Protein AF-A0A485KDU3-F1 (afdb_monomer_lite)

InterPro domains:
  IPR021384 Mediator complex, subunit Med21 [PTHR13381] (1-123)
  IPR037212 Mediator complex, subunit Med7/Med21-like [SSF140718] (1-115)

pLDDT: mean 82.97, std 16.92, range [41.75, 98.0]

Structure (mmCIF, N/CA/C/O backbone):
data_AF-A0A485KDU3-F1
#
_entry.id   AF-A0A485KDU3-F1
#
loop_
_atom_site.group_PDB
_atom_site.id
_atom_site.type_symbol
_atom_site.label_atom_id
_atom_site.label_alt_id
_atom_site.label_comp_id
_atom_site.label_asym_id
_atom_site.label_entity_id
_atom_site.label_seq_id
_atom_site.pdbx_PDB_ins_code
_atom_site.Cartn_x
_atom_site.Cartn_y
_atom_site.Cartn_z
_atom_site.occupancy
_atom_site.B_iso_or_equiv
_atom_site.auth_seq_id
_atom_site.auth_comp_id
_atom_site.auth_asym_id
_atom_site.auth_atom_id
_atom_site.pdbx_PDB_model_num
ATOM 1 N N . MET A 1 1 ? -0.996 5.940 -3.800 1.00 61.44 1 MET A N 1
ATOM 2 C CA . MET A 1 1 ? -1.332 5.168 -5.012 1.00 61.44 1 MET A CA 1
ATOM 3 C C . MET A 1 1 ? -0.821 3.760 -4.770 1.00 61.44 1 MET A C 1
ATOM 5 O O . MET A 1 1 ? 0.194 3.633 -4.096 1.00 61.44 1 MET A O 1
ATOM 9 N N . ASP A 1 2 ? -1.556 2.734 -5.184 1.00 90.06 2 ASP A N 1
ATOM 10 C CA . ASP A 1 2 ? -1.095 1.350 -5.050 1.00 90.06 2 ASP A CA 1
ATOM 11 C C . ASP A 1 2 ? 0.206 1.138 -5.853 1.00 90.06 2 ASP A C 1
ATOM 13 O O . ASP A 1 2 ? 0.344 1.680 -6.951 1.00 90.06 2 ASP A O 1
ATOM 17 N N . LYS A 1 3 ? 1.165 0.395 -5.287 1.00 89.19 3 LYS A N 1
ATOM 18 C CA . LYS A 1 3 ? 2.511 0.228 -5.861 1.00 89.19 3 LYS A CA 1
ATOM 19 C C . LYS A 1 3 ? 2.503 -0.580 -7.153 1.00 89.19 3 LYS A C 1
ATOM 21 O O . LYS A 1 3 ? 3.288 -0.292 -8.052 1.00 89.19 3 LYS A O 1
ATOM 26 N N . VAL A 1 4 ? 1.585 -1.535 -7.281 1.00 92.31 4 VAL A N 1
ATOM 27 C CA . VAL A 1 4 ? 1.408 -2.289 -8.529 1.00 92.31 4 VAL A CA 1
ATOM 28 C C . VAL A 1 4 ? 0.833 -1.381 -9.616 1.00 92.31 4 VAL A C 1
ATOM 30 O O . VAL A 1 4 ? 1.294 -1.402 -10.754 1.00 92.31 4 VAL A O 1
ATOM 33 N N . THR A 1 5 ? -0.117 -0.520 -9.257 1.00 93.81 5 THR A N 1
ATOM 34 C CA . THR A 1 5 ? -0.665 0.495 -10.168 1.00 93.81 5 THR A CA 1
ATOM 35 C C . THR A 1 5 ? 0.402 1.503 -10.621 1.00 93.81 5 THR A C 1
ATOM 37 O O . THR A 1 5 ? 0.436 1.873 -11.792 1.00 93.81 5 THR A O 1
ATOM 40 N N . GLU A 1 6 ? 1.288 1.932 -9.719 1.00 93.44 6 GLU A N 1
ATOM 41 C CA . GLU A 1 6 ? 2.436 2.792 -10.042 1.00 93.44 6 GLU A CA 1
ATOM 42 C C . GLU A 1 6 ? 3.397 2.094 -11.018 1.00 93.44 6 GLU A C 1
ATOM 44 O O . GLU A 1 6 ? 3.774 2.677 -12.034 1.00 93.44 6 GLU A O 1
ATOM 49 N N . LEU A 1 7 ? 3.714 0.815 -10.777 1.00 93.69 7 LEU A N 1
ATOM 50 C CA . LEU A 1 7 ? 4.551 0.021 -11.677 1.00 93.69 7 LEU A CA 1
ATOM 51 C C . LEU A 1 7 ? 3.935 -0.105 -13.075 1.00 93.69 7 LEU A C 1
ATOM 53 O O . LEU A 1 7 ? 4.641 0.051 -14.070 1.00 93.69 7 LEU A O 1
ATOM 57 N N . GLN A 1 8 ? 2.624 -0.345 -13.155 1.00 94.06 8 GLN A N 1
ATOM 58 C CA . GLN A 1 8 ? 1.915 -0.423 -14.430 1.00 94.06 8 GLN A CA 1
ATOM 59 C C . GLN A 1 8 ? 2.073 0.875 -15.232 1.00 94.06 8 GLN A C 1
ATOM 61 O O . GLN A 1 8 ? 2.416 0.830 -16.410 1.00 94.06 8 GLN A O 1
ATOM 66 N N . GLN A 1 9 ? 1.907 2.032 -14.585 1.00 93.69 9 GLN A N 1
ATOM 67 C CA . GLN A 1 9 ? 2.082 3.333 -15.236 1.00 93.69 9 GLN A CA 1
ATOM 68 C C . GLN A 1 9 ? 3.521 3.554 -15.716 1.00 93.69 9 GLN A C 1
ATOM 70 O O . GLN A 1 9 ? 3.721 4.070 -16.815 1.00 93.69 9 GLN A O 1
ATOM 75 N N . CYS A 1 10 ? 4.524 3.145 -14.931 1.00 92.31 10 CYS A N 1
ATOM 76 C CA . CYS A 1 10 ? 5.928 3.223 -15.336 1.00 92.31 10 CYS A CA 1
ATOM 77 C C . CYS A 1 10 ? 6.216 2.367 -16.576 1.00 92.31 10 CYS A C 1
ATOM 79 O O . CYS A 1 10 ? 6.856 2.840 -17.516 1.00 92.31 10 CYS A O 1
ATOM 81 N N . VAL A 1 11 ? 5.704 1.135 -16.610 1.00 94.56 11 VAL A N 1
ATOM 82 C CA . VAL A 1 11 ? 5.868 0.231 -17.758 1.00 94.56 11 VAL A CA 1
ATOM 83 C C . VAL A 1 11 ? 5.153 0.774 -18.997 1.00 94.56 11 VAL A C 1
ATOM 85 O O . VAL A 1 11 ? 5.737 0.771 -20.083 1.00 94.56 11 VAL A O 1
ATOM 88 N N . ASP A 1 12 ? 3.932 1.289 -18.846 1.00 95.06 12 ASP A N 1
ATOM 89 C CA . ASP A 1 12 ? 3.168 1.884 -19.948 1.00 95.06 12 ASP A CA 1
ATOM 90 C C . ASP A 1 12 ? 3.888 3.112 -20.527 1.00 95.06 12 ASP A C 1
ATOM 92 O O . ASP A 1 12 ? 4.016 3.249 -21.746 1.00 95.06 12 ASP A O 1
ATOM 96 N N . GLN A 1 13 ? 4.425 3.977 -19.662 1.00 91.69 13 GLN A N 1
ATOM 97 C CA . GLN A 1 13 ? 5.207 5.138 -20.082 1.00 91.69 13 GLN A CA 1
ATOM 98 C C . GLN A 1 13 ? 6.493 4.719 -20.804 1.00 91.69 13 GLN A C 1
ATOM 100 O O . GLN A 1 13 ? 6.785 5.237 -21.880 1.00 91.69 13 GLN A O 1
ATOM 105 N N . MET A 1 14 ? 7.221 3.731 -20.277 1.00 92.56 14 MET A N 1
ATOM 106 C CA . MET A 1 14 ? 8.422 3.201 -20.923 1.00 92.56 14 MET A CA 1
ATOM 107 C C . MET A 1 14 ? 8.110 2.626 -22.313 1.00 92.56 14 MET A C 1
ATOM 109 O O . MET A 1 14 ? 8.862 2.859 -23.259 1.00 92.56 14 MET A O 1
ATOM 113 N N . ALA A 1 15 ? 6.988 1.920 -22.474 1.00 92.50 15 ALA A N 1
ATOM 114 C CA . ALA A 1 15 ? 6.559 1.400 -23.771 1.00 92.50 15 ALA A CA 1
ATOM 115 C C . ALA A 1 15 ? 6.245 2.527 -24.775 1.00 92.50 15 ALA A C 1
ATOM 117 O O . ALA A 1 15 ? 6.632 2.438 -25.946 1.00 92.50 15 ALA A O 1
ATOM 118 N N . LEU A 1 16 ? 5.595 3.606 -24.324 1.00 91.44 16 LEU A N 1
ATOM 119 C CA . LEU A 1 16 ? 5.354 4.797 -25.143 1.00 91.44 16 LEU A CA 1
ATOM 120 C C . LEU A 1 16 ? 6.664 5.478 -25.553 1.00 91.44 16 LEU A C 1
ATOM 122 O O . LEU A 1 16 ? 6.827 5.832 -26.723 1.00 91.44 16 LEU A O 1
ATOM 126 N N . ASP A 1 17 ? 7.610 5.618 -24.626 1.00 88.31 17 ASP A N 1
ATOM 127 C CA . ASP A 1 17 ? 8.920 6.218 -24.884 1.00 88.31 17 ASP A CA 1
ATOM 128 C C . ASP A 1 17 ? 9.713 5.391 -25.910 1.00 88.31 17 ASP A C 1
ATOM 130 O O . ASP A 1 17 ? 10.258 5.949 -26.866 1.00 88.31 17 ASP A O 1
ATOM 134 N N . MET A 1 18 ? 9.699 4.055 -25.793 1.00 89.88 18 MET A N 1
ATOM 135 C CA . MET A 1 18 ? 10.300 3.147 -26.781 1.00 89.88 18 MET A CA 1
ATOM 136 C C . MET A 1 18 ? 9.660 3.299 -28.160 1.00 89.88 18 MET A C 1
ATOM 138 O O . MET A 1 18 ? 10.368 3.403 -29.164 1.00 89.88 18 MET A O 1
ATOM 142 N N . PHE A 1 19 ? 8.328 3.325 -28.231 1.00 89.31 19 PHE A N 1
ATOM 143 C CA . PHE A 1 19 ? 7.620 3.450 -29.503 1.00 89.31 19 PHE A CA 1
ATOM 144 C C . PHE A 1 19 ? 7.911 4.793 -30.183 1.00 89.31 19 PHE A C 1
ATOM 146 O O . PHE A 1 19 ? 8.195 4.850 -31.383 1.00 89.31 19 PHE A O 1
ATOM 153 N N . ASN A 1 20 ? 7.908 5.878 -29.407 1.00 84.75 20 ASN A N 1
ATOM 154 C CA . ASN A 1 20 ? 8.252 7.208 -29.893 1.00 84.75 20 ASN A CA 1
ATOM 155 C C . ASN A 1 20 ? 9.707 7.281 -30.365 1.00 84.75 20 ASN A C 1
ATOM 157 O O . ASN A 1 20 ? 9.968 7.857 -31.423 1.00 84.75 20 ASN A O 1
ATOM 161 N N . ALA A 1 21 ? 10.635 6.656 -29.637 1.00 85.12 21 ALA A N 1
ATOM 162 C CA . ALA A 1 21 ? 12.034 6.583 -30.031 1.00 85.12 21 ALA A CA 1
ATOM 163 C C . ALA A 1 21 ? 12.206 5.839 -31.362 1.00 85.12 21 ALA A C 1
ATOM 165 O O . ALA A 1 21 ? 12.815 6.383 -32.280 1.00 85.12 21 ALA A O 1
ATOM 166 N N . LEU A 1 22 ? 11.600 4.654 -31.513 1.00 84.56 22 LEU A N 1
ATOM 167 C CA . LEU A 1 22 ? 11.653 3.867 -32.751 1.00 84.56 22 LEU A CA 1
ATOM 168 C C . LEU A 1 22 ? 11.074 4.621 -33.956 1.00 84.56 22 LEU A C 1
ATOM 170 O O . LEU A 1 22 ? 11.601 4.501 -35.060 1.00 84.56 22 LEU A O 1
ATOM 174 N N . ARG A 1 23 ? 10.028 5.431 -33.753 1.00 81.50 23 ARG A N 1
ATOM 175 C CA . ARG A 1 23 ? 9.430 6.265 -34.809 1.00 81.50 23 ARG A CA 1
ATOM 176 C C . ARG A 1 23 ? 10.349 7.399 -35.273 1.00 81.50 23 ARG A C 1
ATOM 178 O O . ARG A 1 23 ? 10.246 7.832 -36.417 1.00 81.50 23 ARG A O 1
ATOM 185 N N . LEU A 1 24 ? 11.193 7.913 -34.380 1.00 74.75 24 LEU A N 1
ATOM 186 C CA . LEU A 1 24 ? 12.096 9.040 -34.635 1.00 74.75 24 LEU A CA 1
ATOM 187 C C . LEU A 1 24 ? 13.482 8.597 -35.123 1.00 74.75 24 LEU A C 1
ATOM 189 O O . LEU A 1 24 ? 14.276 9.440 -35.555 1.00 74.75 24 LEU A O 1
ATOM 193 N N . LEU A 1 25 ? 13.772 7.291 -35.085 1.00 73.31 25 LEU A N 1
ATOM 194 C CA . LEU A 1 25 ? 14.983 6.747 -35.683 1.00 73.31 25 LEU A CA 1
ATOM 195 C C . LEU A 1 25 ? 14.975 7.004 -37.200 1.00 73.31 25 LEU A C 1
ATOM 197 O O . LEU A 1 25 ? 13.966 6.756 -37.866 1.00 73.31 25 LEU A O 1
ATOM 201 N N . PRO A 1 26 ? 16.088 7.495 -37.771 1.00 68.06 26 PRO A N 1
ATOM 202 C CA . PRO A 1 26 ? 16.196 7.663 -39.208 1.00 68.06 26 PRO A CA 1
ATOM 203 C C . PRO A 1 26 ? 15.975 6.323 -39.906 1.00 68.06 26 PRO A C 1
ATOM 205 O O . PRO A 1 26 ? 16.455 5.282 -39.452 1.00 68.06 26 PRO A O 1
ATOM 208 N N . SER A 1 27 ? 15.294 6.346 -41.055 1.00 64.06 27 SER A N 1
ATOM 209 C CA . SER A 1 27 ? 15.344 5.191 -41.947 1.00 64.06 27 SER A CA 1
ATOM 210 C C . SER A 1 27 ? 16.815 4.923 -42.282 1.00 64.06 27 SER A C 1
ATOM 212 O O . SER A 1 27 ? 17.558 5.859 -42.589 1.00 64.06 27 SER A O 1
ATOM 214 N N . LEU A 1 28 ? 17.241 3.658 -42.265 1.00 54.12 28 LEU A N 1
ATOM 215 C CA . LEU A 1 28 ? 18.603 3.219 -42.622 1.00 54.12 28 LEU A CA 1
ATOM 216 C C . LEU A 1 28 ? 19.045 3.638 -44.050 1.00 54.12 28 LEU A C 1
ATOM 218 O O . LEU A 1 28 ? 20.146 3.311 -44.482 1.00 54.12 28 LEU A O 1
ATOM 222 N N . SER A 1 29 ? 18.191 4.356 -44.788 1.00 50.78 29 SER A N 1
ATOM 223 C CA . SER A 1 29 ? 18.397 4.878 -46.138 1.00 50.78 29 SER A CA 1
ATOM 224 C C . SER A 1 29 ? 19.082 6.252 -46.204 1.00 50.78 29 SER A C 1
ATOM 226 O O . SER A 1 29 ? 19.366 6.703 -47.312 1.00 50.78 29 SER A O 1
ATOM 228 N N . ALA A 1 30 ? 19.348 6.942 -45.090 1.00 54.94 30 ALA A N 1
ATOM 229 C CA . ALA A 1 30 ? 19.933 8.290 -45.112 1.00 54.94 30 ALA A CA 1
ATOM 230 C C . ALA A 1 30 ? 21.450 8.270 -45.413 1.00 54.94 30 ALA A C 1
ATOM 232 O O . ALA A 1 30 ? 22.282 8.594 -44.572 1.00 54.94 30 ALA A O 1
ATOM 233 N N . LYS A 1 31 ? 21.813 7.881 -46.640 1.00 55.19 31 LYS A N 1
ATOM 234 C CA . LYS A 1 31 ? 23.118 8.146 -47.272 1.00 55.19 31 LYS A CA 1
ATOM 235 C C . LYS A 1 31 ? 23.127 9.525 -47.947 1.00 55.19 31 LYS A C 1
ATOM 237 O O . LYS A 1 31 ? 23.656 9.674 -49.044 1.00 55.19 31 LYS A O 1
ATOM 242 N N . ASP A 1 32 ? 22.536 10.531 -47.314 1.00 58.06 32 ASP A N 1
ATOM 243 C CA . ASP A 1 32 ? 22.629 11.905 -47.797 1.00 58.06 32 ASP A CA 1
ATOM 244 C C . ASP A 1 32 ? 23.731 12.625 -47.018 1.00 58.06 32 ASP A C 1
ATOM 246 O O . ASP A 1 32 ? 23.493 13.337 -46.050 1.00 58.06 32 ASP A O 1
ATOM 250 N N . GLU A 1 33 ? 24.973 12.462 -47.484 1.00 57.75 33 GLU A N 1
ATOM 251 C CA . GLU A 1 33 ? 26.171 13.188 -47.016 1.00 57.75 33 GLU A CA 1
ATOM 252 C C . GLU A 1 33 ? 26.083 14.719 -47.224 1.00 57.75 33 GLU A C 1
ATOM 254 O O . GLU A 1 33 ? 27.051 15.441 -46.997 1.00 57.75 33 GLU A O 1
ATOM 259 N N . LYS A 1 34 ? 24.936 15.242 -47.681 1.00 57.47 34 LYS A N 1
ATOM 260 C CA . LYS A 1 34 ? 24.768 16.641 -48.091 1.00 57.47 34 LYS A CA 1
ATOM 261 C C . LYS A 1 34 ? 24.351 17.597 -46.971 1.00 57.47 34 LYS A C 1
ATOM 263 O O . LYS A 1 34 ? 24.517 18.792 -47.171 1.00 57.47 34 LYS A O 1
ATOM 268 N N . ASN A 1 35 ? 23.896 17.109 -45.812 1.00 64.25 35 ASN A N 1
ATOM 269 C CA . ASN A 1 35 ? 23.531 17.947 -44.660 1.00 64.25 35 ASN A CA 1
ATOM 270 C C . ASN A 1 35 ? 24.085 17.371 -43.345 1.00 64.25 35 ASN A C 1
ATOM 272 O O . ASN A 1 35 ? 23.376 16.744 -42.560 1.00 64.25 35 ASN A O 1
ATOM 276 N N . ALA A 1 36 ? 25.379 17.592 -43.098 1.00 69.06 36 ALA A N 1
ATOM 277 C CA . ALA A 1 36 ? 26.056 17.150 -41.876 1.00 69.06 36 ALA A CA 1
ATOM 278 C C . ALA A 1 36 ? 25.422 17.722 -40.589 1.00 69.06 36 ALA A C 1
ATOM 280 O O . ALA A 1 36 ? 25.358 17.019 -39.579 1.00 69.06 36 ALA A O 1
ATOM 281 N N . ASP A 1 37 ? 24.900 18.952 -40.642 1.00 71.62 37 ASP A N 1
ATOM 282 C CA . ASP A 1 37 ? 24.260 19.616 -39.500 1.00 71.62 37 ASP A CA 1
ATOM 283 C C . ASP A 1 37 ? 22.922 18.955 -39.115 1.00 71.62 37 ASP A C 1
ATOM 285 O O . ASP A 1 37 ? 22.658 18.726 -37.936 1.00 71.62 37 ASP A O 1
ATOM 289 N N . GLU A 1 38 ? 22.106 18.541 -40.092 1.00 72.69 38 GLU A N 1
ATOM 290 C CA . GLU A 1 38 ? 20.829 17.855 -39.830 1.00 72.69 38 GLU A CA 1
ATOM 291 C C . GLU A 1 38 ? 21.043 16.460 -39.224 1.00 72.69 38 GLU A C 1
ATOM 293 O O . GLU A 1 38 ? 20.309 16.044 -38.321 1.00 72.69 38 GLU A O 1
ATOM 298 N N . VAL A 1 39 ? 22.086 15.755 -39.678 1.00 73.56 39 VAL A N 1
ATOM 299 C CA . VAL A 1 39 ? 22.495 14.456 -39.126 1.00 73.56 39 VAL A CA 1
ATOM 300 C C . VAL A 1 39 ? 22.992 14.610 -37.687 1.00 73.56 39 VAL A C 1
ATOM 302 O O . VAL A 1 39 ? 22.637 13.798 -36.831 1.00 73.56 39 VAL A O 1
ATOM 305 N N . ALA A 1 40 ? 23.770 15.656 -37.391 1.00 77.44 40 ALA A N 1
ATOM 306 C CA . ALA A 1 40 ? 24.256 15.937 -36.041 1.00 77.44 40 ALA A CA 1
ATOM 307 C C . ALA A 1 40 ? 23.106 16.255 -35.072 1.00 77.44 40 ALA A C 1
ATOM 309 O O . ALA A 1 40 ? 23.011 15.635 -34.010 1.00 77.44 40 ALA A O 1
ATOM 310 N N . GLU A 1 41 ? 22.175 17.131 -35.463 1.00 79.88 41 GLU A N 1
ATOM 311 C CA . GLU A 1 41 ? 20.984 17.418 -34.658 1.00 79.88 41 GLU A CA 1
ATOM 312 C C . GLU A 1 41 ? 20.118 16.173 -34.434 1.00 79.88 41 GLU A C 1
ATOM 314 O O . GLU A 1 41 ? 19.566 15.968 -33.351 1.00 79.88 41 GLU A O 1
ATOM 319 N N . GLN A 1 42 ? 19.973 15.322 -35.452 1.00 77.31 42 GLN A N 1
ATOM 320 C CA . GLN A 1 42 ? 19.206 14.088 -35.328 1.00 77.31 42 GLN A CA 1
ATOM 321 C C . GLN A 1 42 ? 19.886 13.090 -34.386 1.00 77.31 42 GLN A C 1
ATOM 323 O O . GLN A 1 42 ? 19.204 12.462 -33.579 1.00 77.31 42 GLN A O 1
ATOM 328 N N . MET A 1 43 ? 21.215 12.989 -34.420 1.00 80.38 43 MET A N 1
ATOM 329 C CA . MET A 1 43 ? 21.977 12.171 -33.474 1.00 80.38 43 MET A CA 1
ATOM 330 C C . MET A 1 43 ? 21.857 12.684 -32.039 1.00 80.38 43 MET A C 1
ATOM 332 O O . MET A 1 43 ? 21.729 11.878 -31.118 1.00 80.38 43 MET A O 1
ATOM 336 N N . ASP A 1 44 ? 21.836 13.998 -31.825 1.00 84.44 44 ASP A N 1
ATOM 337 C CA . ASP A 1 44 ? 21.627 14.566 -30.492 1.00 84.44 44 ASP A CA 1
ATOM 338 C C . ASP A 1 44 ? 20.193 14.352 -29.986 1.00 84.44 44 ASP A C 1
ATOM 340 O O . ASP A 1 44 ? 20.004 14.007 -28.816 1.00 84.44 44 ASP A O 1
ATOM 344 N N . ARG A 1 45 ? 19.188 14.414 -30.871 1.00 83.38 45 ARG A N 1
ATOM 345 C CA . ARG A 1 45 ? 17.808 14.002 -30.551 1.00 83.38 45 ARG A CA 1
ATOM 346 C C . ARG A 1 45 ? 17.733 12.525 -30.146 1.00 83.38 45 ARG A C 1
ATOM 348 O O . ARG A 1 45 ? 17.102 12.204 -29.142 1.00 83.38 45 ARG A O 1
ATOM 355 N N . ILE A 1 46 ? 18.416 11.633 -30.868 1.00 84.38 46 ILE A N 1
ATOM 356 C CA . ILE A 1 46 ? 18.479 10.197 -30.537 1.00 84.38 46 ILE A CA 1
ATOM 357 C C . ILE A 1 46 ? 19.152 9.971 -29.178 1.00 84.38 46 ILE A C 1
ATOM 359 O O . ILE A 1 46 ? 18.658 9.176 -28.381 1.00 84.38 46 ILE A O 1
ATOM 363 N N . LYS A 1 47 ? 20.248 10.680 -28.876 1.00 88.12 47 LYS A N 1
ATOM 364 C CA . LYS A 1 47 ? 20.904 10.602 -27.558 1.00 88.12 47 LYS A CA 1
ATOM 365 C C . LYS A 1 47 ? 19.982 11.064 -26.431 1.00 88.12 47 LYS A C 1
ATOM 367 O O . LYS A 1 47 ? 19.981 10.439 -25.373 1.00 88.12 47 LYS A O 1
ATOM 372 N N . GLY A 1 48 ? 19.209 12.131 -26.651 1.00 88.25 48 GLY A N 1
ATOM 373 C CA . GLY A 1 48 ? 18.191 12.599 -25.707 1.00 88.25 48 GLY A CA 1
ATOM 374 C C . GLY A 1 48 ? 17.156 11.515 -25.414 1.00 88.25 48 GLY A C 1
ATOM 375 O O . GLY A 1 48 ? 17.005 11.111 -24.267 1.00 88.25 48 GLY A O 1
ATOM 376 N N . LEU A 1 49 ? 16.560 10.945 -26.465 1.00 87.56 49 LEU A N 1
ATOM 377 C CA . LEU A 1 49 ? 15.576 9.861 -26.348 1.00 87.56 49 LEU A CA 1
ATOM 378 C C . LEU A 1 49 ? 16.147 8.618 -25.651 1.00 87.56 49 LEU A C 1
ATOM 380 O O . LEU A 1 49 ? 15.485 8.019 -24.810 1.00 87.56 49 LEU A O 1
ATOM 384 N N . ALA A 1 50 ? 17.388 8.236 -25.963 1.00 89.62 50 ALA A N 1
ATOM 385 C CA . ALA A 1 50 ? 18.054 7.111 -25.310 1.00 89.62 50 ALA A CA 1
ATOM 386 C C . ALA A 1 50 ? 18.299 7.370 -23.813 1.00 89.62 50 ALA A C 1
AT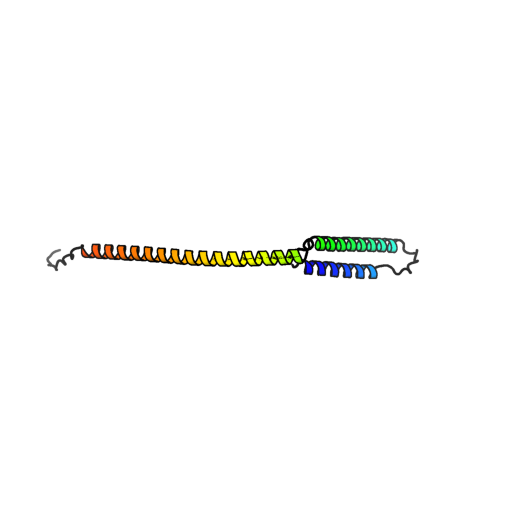OM 388 O O . ALA A 1 50 ? 18.177 6.455 -22.998 1.00 89.62 50 ALA A O 1
ATOM 389 N N . LYS A 1 51 ? 18.628 8.613 -23.439 1.00 92.31 51 LYS A N 1
ATOM 390 C CA . LYS A 1 51 ? 18.782 9.016 -22.038 1.00 92.31 51 LYS A CA 1
ATOM 391 C C . LYS A 1 51 ? 17.446 8.975 -21.301 1.00 92.31 51 LYS A C 1
ATOM 393 O O . LYS A 1 51 ? 17.403 8.454 -20.190 1.00 92.31 51 LYS A O 1
ATOM 398 N N . ASP A 1 52 ? 16.382 9.482 -21.914 1.00 89.81 52 ASP A N 1
ATOM 399 C CA . ASP A 1 52 ? 15.041 9.479 -21.324 1.00 89.81 52 ASP A CA 1
ATOM 400 C C . ASP A 1 52 ? 14.541 8.044 -21.114 1.00 89.81 52 ASP A C 1
ATOM 402 O O . ASP A 1 52 ? 14.070 7.705 -20.028 1.00 89.81 52 ASP A O 1
ATOM 406 N N . LEU A 1 53 ? 14.776 7.158 -22.089 1.00 91.31 53 LEU A N 1
ATOM 407 C CA . LEU A 1 53 ? 14.487 5.730 -21.962 1.00 91.31 53 LEU A CA 1
ATOM 408 C C . LEU A 1 53 ? 15.236 5.087 -20.787 1.00 91.31 53 LEU A C 1
ATOM 410 O O . LEU A 1 53 ? 14.666 4.307 -20.028 1.00 91.31 53 LEU A O 1
ATOM 414 N N . LEU A 1 54 ? 16.520 5.415 -20.627 1.00 92.88 54 LEU A N 1
ATOM 415 C CA . LEU A 1 54 ? 17.346 4.882 -19.546 1.00 92.88 54 LEU A CA 1
ATOM 416 C C . LEU A 1 54 ? 16.852 5.359 -18.175 1.00 92.88 54 LEU A C 1
ATOM 418 O O . LEU A 1 54 ? 16.834 4.581 -17.222 1.00 92.88 54 LEU A O 1
ATOM 422 N N . LEU A 1 55 ? 16.420 6.618 -18.075 1.00 93.06 55 LEU A N 1
ATOM 423 C CA . LEU A 1 55 ? 15.807 7.153 -16.859 1.00 93.06 55 LEU A CA 1
ATOM 424 C C . LEU A 1 55 ? 14.466 6.472 -16.556 1.00 93.06 55 LEU A C 1
ATOM 426 O O . LEU A 1 55 ? 14.229 6.112 -15.406 1.00 93.06 55 LEU A O 1
ATOM 430 N N . SER A 1 56 ? 13.635 6.242 -17.574 1.00 91.38 56 SER A N 1
ATOM 431 C CA . SER A 1 56 ? 12.349 5.539 -17.460 1.00 91.38 56 SER A CA 1
ATOM 432 C C . SER A 1 56 ? 12.527 4.083 -16.998 1.00 91.38 56 SER A C 1
ATOM 434 O O . SER A 1 56 ? 11.865 3.621 -16.065 1.00 91.38 56 SER A O 1
ATOM 436 N N . ALA A 1 57 ? 13.517 3.380 -17.557 1.00 93.56 57 ALA A N 1
ATOM 437 C CA . ALA A 1 57 ? 13.884 2.030 -17.132 1.00 93.56 57 ALA A CA 1
ATOM 438 C C . ALA A 1 57 ? 14.379 1.996 -15.679 1.00 93.56 57 ALA A C 1
ATOM 440 O O . ALA A 1 57 ? 13.985 1.120 -14.910 1.00 93.56 57 ALA A O 1
ATOM 441 N N . LYS A 1 58 ? 15.203 2.973 -15.277 1.00 94.69 58 LYS A N 1
ATOM 442 C CA . LYS A 1 58 ? 15.671 3.081 -13.892 1.00 94.69 58 LYS A CA 1
ATOM 443 C C . LYS A 1 58 ? 14.523 3.365 -12.923 1.00 94.69 58 LYS A C 1
ATOM 445 O O . LYS A 1 58 ? 14.433 2.705 -11.899 1.00 94.69 58 LYS A O 1
ATOM 450 N N . ALA A 1 59 ? 13.626 4.286 -13.264 1.00 91.19 59 ALA A N 1
ATOM 451 C CA . ALA A 1 59 ? 12.455 4.575 -12.443 1.00 91.19 59 ALA A CA 1
ATOM 452 C C . ALA A 1 59 ? 11.574 3.328 -12.258 1.00 91.19 59 ALA A C 1
ATOM 454 O O . ALA A 1 59 ? 11.129 3.044 -11.151 1.00 91.19 59 ALA A O 1
ATOM 455 N N . THR A 1 60 ? 11.383 2.541 -13.320 1.00 93.56 60 THR A N 1
ATOM 456 C CA . THR A 1 60 ? 10.655 1.264 -13.249 1.00 93.56 60 THR A CA 1
ATOM 457 C C . THR A 1 60 ? 11.351 0.274 -12.308 1.00 93.56 60 THR A C 1
ATOM 459 O O . THR A 1 60 ? 10.691 -0.358 -11.487 1.00 93.56 60 THR A O 1
ATOM 462 N N . GLN A 1 61 ? 12.681 0.168 -12.382 1.00 93.88 61 GLN A N 1
ATOM 463 C CA . GLN A 1 61 ? 13.478 -0.683 -11.495 1.00 93.88 61 GLN A CA 1
ATOM 464 C C . GLN A 1 61 ? 13.368 -0.254 -10.023 1.00 93.88 61 GLN A C 1
ATOM 466 O O . GLN A 1 61 ? 13.132 -1.099 -9.163 1.00 93.88 61 GLN A O 1
ATOM 471 N N . ASP A 1 62 ? 13.457 1.047 -9.738 1.00 93.69 62 ASP A N 1
ATOM 472 C CA . ASP A 1 62 ? 13.310 1.587 -8.380 1.00 93.69 62 ASP A CA 1
ATOM 473 C C . ASP A 1 62 ? 11.905 1.270 -7.805 1.00 93.69 62 ASP A C 1
ATOM 475 O O . ASP A 1 62 ? 11.743 0.986 -6.615 1.00 93.69 62 ASP A O 1
ATOM 479 N N . VAL A 1 63 ? 10.863 1.264 -8.649 1.00 93.06 63 VAL A N 1
ATOM 480 C CA . VAL A 1 63 ? 9.510 0.851 -8.238 1.00 93.06 63 VAL A CA 1
ATOM 481 C C . VAL A 1 63 ? 9.444 -0.652 -7.952 1.00 93.06 63 VAL A C 1
ATOM 483 O O . VAL A 1 63 ? 8.846 -1.039 -6.950 1.00 93.06 63 VAL A O 1
ATOM 486 N N . ILE A 1 64 ? 10.082 -1.495 -8.771 1.00 93.50 64 ILE A N 1
ATOM 487 C CA . ILE A 1 64 ? 10.160 -2.948 -8.537 1.00 93.50 64 ILE A CA 1
ATOM 488 C C . ILE A 1 64 ? 10.832 -3.245 -7.192 1.00 93.50 64 ILE A C 1
ATOM 490 O O . ILE A 1 64 ? 10.309 -4.036 -6.410 1.00 93.50 64 ILE A O 1
ATOM 494 N N . GLU A 1 65 ? 11.951 -2.585 -6.893 1.00 92.81 65 GLU A N 1
ATOM 495 C CA . GLU A 1 65 ? 12.703 -2.780 -5.644 1.00 92.81 65 GLU A CA 1
ATOM 496 C C . GLU A 1 65 ? 11.917 -2.361 -4.396 1.00 92.81 65 GLU A C 1
ATOM 498 O O . GLU A 1 65 ? 12.180 -2.849 -3.299 1.00 92.81 65 GLU A O 1
ATOM 503 N N . THR A 1 66 ? 10.921 -1.487 -4.552 1.00 92.12 66 THR A N 1
ATOM 504 C CA . THR A 1 66 ? 10.068 -1.021 -3.451 1.00 92.12 66 THR A CA 1
ATOM 505 C C . THR A 1 66 ? 8.720 -1.743 -3.373 1.00 92.12 66 THR A C 1
ATOM 507 O O . THR A 1 66 ? 7.848 -1.325 -2.603 1.00 92.12 66 THR A O 1
ATOM 510 N N . LEU A 1 67 ? 8.529 -2.833 -4.131 1.00 90.69 67 LEU A N 1
ATOM 511 C CA . LEU A 1 67 ? 7.309 -3.636 -4.059 1.00 90.69 67 LEU A CA 1
ATOM 512 C C . LEU A 1 67 ? 7.188 -4.338 -2.694 1.00 90.69 67 LEU A C 1
ATOM 514 O O . LEU A 1 67 ? 8.084 -5.084 -2.287 1.00 90.69 67 LEU A O 1
ATOM 518 N N . PRO A 1 68 ? 6.065 -4.151 -1.977 1.00 88.44 68 PRO A N 1
ATOM 519 C CA . PRO A 1 68 ? 5.865 -4.793 -0.689 1.00 88.44 68 PRO A CA 1
ATOM 520 C C . PRO A 1 68 ? 5.753 -6.309 -0.860 1.00 88.44 68 PRO A C 1
ATOM 522 O O . PRO A 1 68 ? 5.078 -6.803 -1.759 1.00 88.44 68 PRO A O 1
ATOM 525 N N . GLY A 1 69 ? 6.400 -7.054 0.035 1.00 86.19 69 GLY A N 1
ATOM 526 C CA . GLY A 1 69 ? 6.313 -8.514 0.054 1.00 86.19 69 GLY A CA 1
ATOM 527 C C . GLY A 1 69 ? 7.164 -9.230 -0.997 1.00 86.19 69 GLY A C 1
ATOM 528 O O . GLY A 1 69 ? 7.113 -10.454 -1.025 1.00 86.19 69 GLY A O 1
ATOM 529 N N . LEU A 1 70 ? 7.977 -8.517 -1.790 1.00 84.69 70 LEU A N 1
ATOM 530 C CA . LEU A 1 70 ? 8.873 -9.117 -2.792 1.00 84.69 70 LEU A CA 1
ATOM 531 C C . LEU A 1 70 ? 9.892 -10.095 -2.174 1.00 84.69 70 LEU A C 1
ATOM 533 O O . LEU A 1 70 ? 10.284 -11.072 -2.804 1.00 84.69 70 LEU A O 1
ATOM 537 N N . GLU A 1 71 ? 10.298 -9.845 -0.928 1.00 89.44 71 GLU A N 1
ATOM 538 C CA . GLU A 1 71 ? 11.257 -10.672 -0.181 1.00 89.44 71 GLU A CA 1
ATOM 539 C C . GLU A 1 71 ? 10.608 -11.854 0.559 1.00 89.44 71 GLU A C 1
ATOM 541 O O . GLU A 1 71 ? 11.314 -12.740 1.041 1.00 89.44 71 GLU A O 1
ATOM 546 N N . LYS A 1 72 ? 9.275 -11.869 0.690 1.00 91.25 72 LYS A N 1
ATOM 547 C CA . LYS A 1 72 ? 8.542 -12.875 1.471 1.00 91.25 72 LYS A CA 1
ATOM 548 C C . LYS A 1 72 ? 8.013 -13.971 0.553 1.00 91.25 72 LYS A C 1
ATOM 550 O O . LYS A 1 72 ? 7.506 -13.682 -0.529 1.00 91.25 72 LYS A O 1
ATOM 555 N N . SER A 1 73 ? 8.061 -15.223 1.002 1.00 93.44 73 SER A N 1
ATOM 556 C CA . SER A 1 73 ? 7.349 -16.294 0.303 1.00 93.44 73 SER A CA 1
ATOM 557 C C . SER A 1 73 ? 5.841 -16.207 0.567 1.00 93.44 73 SER A C 1
ATOM 559 O O . SER A 1 73 ? 5.407 -15.652 1.577 1.00 93.44 73 SER A O 1
ATOM 561 N N . GLU A 1 74 ? 5.026 -16.792 -0.313 1.00 93.75 74 GLU A N 1
ATOM 562 C CA . GLU A 1 74 ? 3.571 -16.891 -0.111 1.00 93.75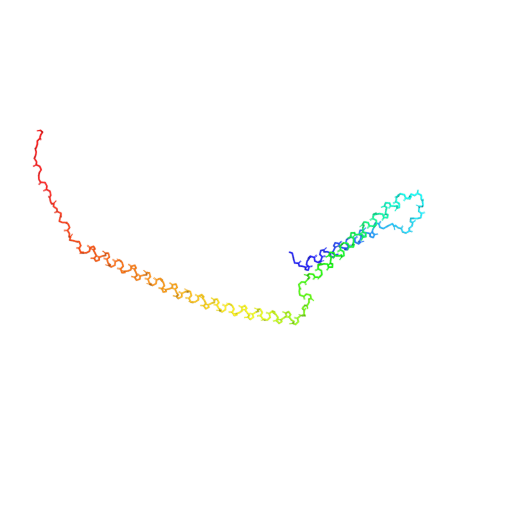 74 GLU A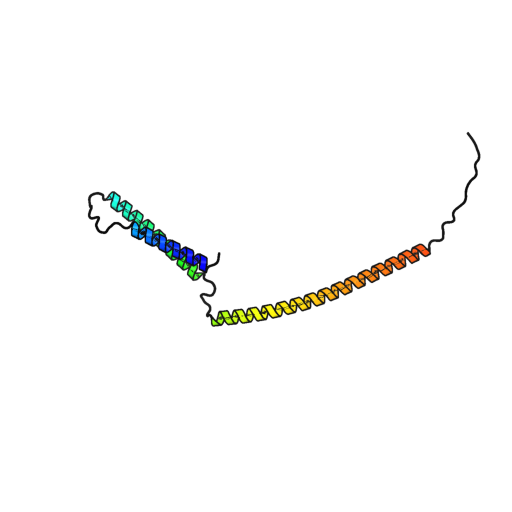 CA 1
ATOM 563 C C . GLU A 1 74 ? 3.230 -17.578 1.222 1.00 93.75 74 GLU A C 1
ATOM 565 O O . GLU A 1 74 ? 2.333 -17.142 1.940 1.00 93.75 74 GLU A O 1
ATOM 570 N N . ALA A 1 75 ? 3.983 -18.619 1.593 1.00 94.19 75 ALA A N 1
ATOM 571 C CA . ALA A 1 75 ? 3.786 -19.329 2.853 1.00 94.19 75 ALA A CA 1
ATOM 572 C C . ALA A 1 75 ? 4.021 -18.418 4.070 1.00 94.19 75 ALA A C 1
ATOM 574 O O . ALA A 1 75 ? 3.223 -18.440 5.008 1.00 94.19 75 ALA A O 1
ATOM 575 N N . ASP A 1 76 ? 5.064 -17.583 4.031 1.00 94.44 76 ASP A N 1
ATOM 576 C CA . ASP A 1 76 ? 5.351 -16.621 5.102 1.00 94.44 76 ASP A CA 1
ATOM 577 C C . ASP A 1 76 ? 4.251 -15.559 5.200 1.00 94.44 76 ASP A C 1
ATOM 579 O O . ASP A 1 76 ? 3.822 -15.207 6.296 1.00 94.44 76 ASP A O 1
ATOM 583 N N . GLN A 1 77 ? 3.750 -15.081 4.056 1.00 94.00 77 GLN A N 1
ATOM 584 C CA . GLN A 1 77 ? 2.658 -14.106 4.006 1.00 94.00 77 GLN A CA 1
ATOM 585 C C . GLN A 1 77 ? 1.350 -14.682 4.568 1.00 94.00 77 GLN A C 1
ATOM 587 O O . GLN A 1 77 ? 0.636 -14.001 5.303 1.00 94.00 77 GLN A O 1
ATOM 592 N N . LEU A 1 78 ? 1.033 -15.943 4.260 1.00 95.38 78 LEU A N 1
ATOM 593 C CA . LEU A 1 78 ? -0.152 -16.619 4.792 1.00 95.38 78 LEU A CA 1
ATOM 594 C C . LEU A 1 78 ? -0.053 -16.847 6.303 1.00 95.38 78 LEU A C 1
ATOM 596 O O . LEU A 1 78 ? -1.037 -16.656 7.021 1.00 95.38 78 LEU A O 1
ATOM 600 N N . GLU A 1 79 ? 1.123 -17.231 6.796 1.00 94.94 79 GLU A N 1
ATOM 601 C CA . GLU A 1 79 ? 1.353 -17.404 8.229 1.00 94.94 79 GLU A CA 1
ATOM 602 C C . GLU A 1 79 ? 1.291 -16.063 8.976 1.00 94.94 79 GLU A C 1
ATOM 604 O O . GLU A 1 79 ? 0.658 -15.979 10.028 1.00 94.94 79 GLU A O 1
ATOM 609 N N . GLU A 1 80 ? 1.850 -14.991 8.411 1.00 94.44 80 GLU A N 1
ATOM 610 C CA . GLU A 1 80 ? 1.716 -13.631 8.944 1.00 94.44 80 GLU A CA 1
ATOM 611 C C . GLU A 1 80 ? 0.247 -13.188 8.986 1.00 94.44 80 GLU A C 1
ATOM 613 O O . GLU A 1 80 ? -0.211 -12.689 10.013 1.00 94.44 80 GLU A O 1
ATOM 618 N N . MET A 1 81 ? -0.534 -13.444 7.929 1.00 95.69 81 MET A N 1
ATOM 619 C CA . MET A 1 81 ? -1.976 -13.168 7.944 1.00 95.69 81 MET A CA 1
ATOM 620 C C . MET A 1 81 ? -2.704 -13.954 9.038 1.00 95.69 81 MET A C 1
ATOM 622 O O . MET A 1 81 ? -3.566 -13.403 9.724 1.00 95.69 81 MET A O 1
ATOM 626 N N . ARG A 1 82 ? -2.348 -15.227 9.243 1.00 96.31 82 ARG A N 1
ATOM 627 C CA . ARG A 1 82 ? -2.924 -16.051 10.314 1.00 96.31 82 ARG A CA 1
ATOM 628 C C . ARG A 1 82 ? -2.600 -15.478 11.694 1.00 96.31 82 ARG A C 1
ATOM 630 O O . ARG A 1 82 ? -3.474 -15.438 12.558 1.00 96.31 82 ARG A O 1
ATOM 637 N N . GLN A 1 83 ? -1.365 -15.032 11.905 1.00 97.31 83 GLN A N 1
ATOM 638 C CA . GLN A 1 83 ? -0.935 -14.409 13.158 1.00 97.31 83 GLN A CA 1
ATOM 639 C C . GLN A 1 83 ? -1.643 -13.075 13.403 1.00 97.31 83 GLN A C 1
ATOM 641 O O . GLN A 1 83 ? -2.122 -12.840 14.510 1.00 97.31 83 GLN A O 1
ATOM 646 N N . LEU A 1 84 ? -1.776 -12.238 12.371 1.00 97.25 84 LEU A N 1
ATOM 647 C CA . LEU A 1 84 ? -2.513 -10.977 12.448 1.00 97.25 84 LEU A CA 1
ATOM 648 C C . LEU A 1 84 ? -3.992 -11.199 12.773 1.00 97.25 84 LEU A C 1
ATOM 650 O O . LEU A 1 84 ? -4.542 -10.473 13.596 1.00 97.25 84 LEU A O 1
ATOM 654 N N . GLN A 1 85 ? -4.625 -12.223 12.192 1.00 97.06 85 GLN A N 1
ATOM 655 C CA . GLN A 1 85 ? -6.008 -12.567 12.521 1.00 97.06 85 GLN A CA 1
ATOM 656 C C . GLN A 1 85 ? -6.150 -12.968 13.992 1.00 97.06 85 GLN A C 1
ATOM 658 O O . GLN A 1 85 ? -7.052 -12.491 14.673 1.00 97.06 85 GLN A O 1
ATOM 663 N N . LEU A 1 86 ? -5.242 -13.806 14.498 1.00 97.56 86 LEU A N 1
ATOM 664 C CA . LEU A 1 86 ? -5.257 -14.213 15.904 1.00 97.56 86 LEU A CA 1
ATOM 665 C C . LEU A 1 86 ? -5.067 -13.022 16.848 1.00 97.56 86 LEU A C 1
ATOM 667 O O . LEU A 1 86 ? -5.812 -12.897 17.817 1.00 97.56 86 LEU A O 1
ATOM 671 N N . ALA A 1 87 ? -4.111 -12.141 16.547 1.00 97.38 87 ALA A N 1
ATOM 672 C CA . ALA A 1 87 ? -3.873 -10.933 17.330 1.00 97.38 87 ALA A CA 1
ATOM 673 C C . ALA A 1 87 ? -5.088 -9.991 17.302 1.00 97.38 87 ALA A C 1
ATOM 675 O O . ALA A 1 87 ? -5.475 -9.454 18.336 1.00 97.38 87 ALA A O 1
ATOM 676 N N . SER A 1 88 ? -5.729 -9.838 16.140 1.00 97.75 88 SER A N 1
ATOM 677 C CA . SER A 1 88 ? -6.941 -9.031 15.995 1.00 97.75 88 SER A CA 1
ATOM 678 C C . SER A 1 88 ? -8.114 -9.600 16.797 1.00 97.75 88 SER A C 1
ATOM 680 O O . SER A 1 88 ? -8.826 -8.841 17.454 1.0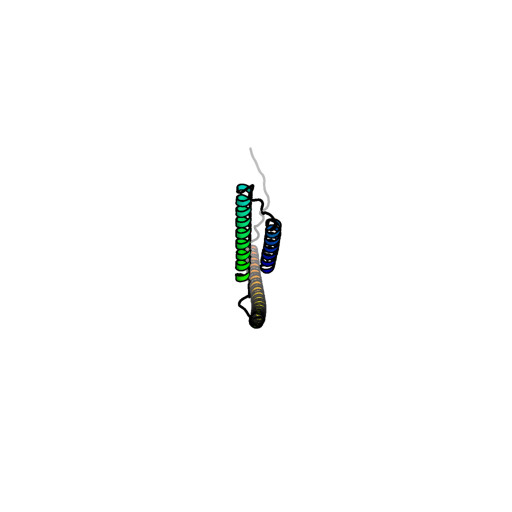0 97.75 88 SER A O 1
ATOM 682 N N . ASP A 1 89 ? -8.303 -10.921 16.784 1.00 97.94 89 ASP A N 1
ATOM 683 C CA . ASP A 1 89 ? -9.360 -11.585 17.552 1.00 97.94 89 ASP A CA 1
ATOM 684 C C . ASP A 1 89 ? -9.125 -11.455 19.066 1.00 97.94 89 ASP A C 1
ATOM 686 O O . ASP A 1 89 ? -10.071 -11.277 19.838 1.00 97.94 89 ASP A O 1
ATOM 690 N N . GLU A 1 90 ? -7.868 -11.545 19.503 1.00 97.50 90 GLU A N 1
ATOM 691 C CA . GLU A 1 90 ? -7.479 -11.346 20.900 1.00 97.50 90 GLU A CA 1
ATOM 692 C C . GLU A 1 90 ? -7.702 -9.894 21.341 1.00 97.50 90 GLU A C 1
ATOM 694 O O . GLU A 1 90 ? -8.325 -9.653 22.376 1.00 97.50 90 GLU A O 1
ATOM 699 N N . GLU A 1 91 ? -7.289 -8.921 20.529 1.00 97.25 91 GLU A N 1
ATOM 700 C CA . GLU A 1 91 ? -7.518 -7.502 20.804 1.00 97.25 91 GLU A CA 1
ATOM 701 C C . GLU A 1 91 ? -9.015 -7.170 20.864 1.00 97.25 91 GLU A C 1
ATOM 703 O O . GLU A 1 91 ? -9.457 -6.469 21.776 1.00 97.25 91 GLU A O 1
ATOM 708 N N . ALA A 1 92 ? -9.829 -7.739 19.970 1.00 97.62 92 ALA A N 1
ATOM 709 C CA . ALA A 1 92 ? -11.279 -7.567 20.001 1.00 97.62 92 ALA A CA 1
ATOM 710 C C . ALA A 1 92 ? -11.906 -8.098 21.303 1.00 97.62 92 ALA A C 1
ATOM 712 O O . ALA A 1 92 ? -12.799 -7.457 21.863 1.00 97.62 92 ALA A O 1
ATOM 713 N N . ARG A 1 93 ? -11.433 -9.240 21.826 1.00 97.00 93 ARG A N 1
ATOM 714 C CA . ARG A 1 93 ? -11.886 -9.766 23.128 1.00 97.00 93 ARG A CA 1
ATOM 715 C C . ARG A 1 93 ? -11.471 -8.856 24.277 1.00 97.00 93 ARG A C 1
ATOM 717 O O . ARG A 1 93 ? -12.309 -8.530 25.113 1.00 97.00 93 ARG A O 1
ATOM 724 N N . ASN A 1 94 ? -10.223 -8.396 24.275 1.00 97.56 94 ASN A N 1
ATOM 725 C CA . ASN A 1 94 ? -9.716 -7.482 25.296 1.00 97.56 94 ASN A CA 1
ATOM 726 C C . ASN A 1 94 ? -10.519 -6.172 25.327 1.00 97.56 94 ASN A C 1
ATOM 728 O O . ASN A 1 94 ? -10.840 -5.665 26.401 1.00 97.56 94 ASN A O 1
ATOM 732 N N . LEU A 1 95 ? -10.897 -5.644 24.158 1.00 97.94 95 LEU A N 1
ATOM 733 C CA . LEU A 1 95 ? -11.748 -4.457 24.059 1.00 97.94 95 LEU A CA 1
ATOM 734 C C . LEU A 1 95 ? -13.148 -4.693 24.638 1.00 97.94 95 LEU A C 1
ATOM 736 O O . LEU A 1 95 ? -13.654 -3.826 25.348 1.00 97.94 95 LEU A O 1
ATOM 740 N N . LEU A 1 96 ? -13.755 -5.858 24.392 1.00 97.75 96 LEU A N 1
ATOM 741 C CA . LEU A 1 96 ? -15.057 -6.209 24.970 1.00 97.75 96 LEU A CA 1
ATOM 742 C C . LEU A 1 96 ? -15.000 -6.323 26.498 1.00 97.75 96 LEU A C 1
ATOM 744 O O . LEU A 1 96 ? -15.906 -5.857 27.190 1.00 97.75 96 LEU A O 1
ATOM 748 N N . GLU A 1 97 ? -13.939 -6.922 27.037 1.00 97.62 97 GLU A N 1
ATOM 749 C CA . GLU A 1 97 ? -13.733 -7.012 28.485 1.00 97.62 97 GLU A CA 1
ATOM 750 C C . GLU A 1 97 ? -13.540 -5.622 29.102 1.00 97.62 97 GLU A C 1
ATOM 752 O O . GLU A 1 97 ? -14.220 -5.274 30.072 1.00 97.62 97 GLU A O 1
ATOM 757 N N . ALA A 1 98 ? -12.701 -4.785 28.487 1.00 97.62 98 ALA A N 1
ATOM 758 C CA . ALA A 1 98 ? -12.477 -3.412 28.926 1.00 97.62 98 ALA A CA 1
ATOM 759 C C . ALA A 1 98 ? -13.758 -2.560 28.868 1.00 97.62 98 ALA A C 1
ATOM 761 O O . ALA A 1 98 ? -14.032 -1.784 29.788 1.00 97.62 98 ALA A O 1
ATOM 762 N N . GLU A 1 99 ? -14.576 -2.716 27.823 1.00 98.00 99 GLU A N 1
ATOM 763 C CA . GLU A 1 99 ? -15.878 -2.054 27.715 1.00 98.00 99 GLU A CA 1
ATOM 764 C C . GLU A 1 99 ? -16.820 -2.504 28.839 1.00 98.00 99 GLU A C 1
ATOM 766 O O . GLU A 1 99 ? -17.432 -1.671 29.517 1.00 98.00 99 GLU A O 1
ATOM 771 N N . ALA A 1 100 ? -16.912 -3.813 29.086 1.00 97.69 100 ALA A N 1
ATOM 772 C CA . ALA A 1 100 ? -17.754 -4.357 30.144 1.00 97.69 100 ALA A CA 1
ATOM 773 C C . ALA A 1 100 ? -17.340 -3.827 31.526 1.00 97.69 100 ALA A C 1
ATOM 775 O O . ALA A 1 100 ? -18.198 -3.439 32.329 1.00 97.69 100 ALA A O 1
ATOM 776 N N . GLU A 1 101 ? -16.038 -3.754 31.803 1.00 97.56 101 GLU A N 1
ATOM 777 C CA . GLU A 1 101 ? -15.518 -3.152 33.028 1.00 97.56 101 GLU A CA 1
ATOM 778 C C . GLU A 1 101 ? -15.857 -1.663 33.117 1.00 97.56 101 GLU A C 1
ATOM 780 O O . GLU A 1 101 ? -16.374 -1.208 34.144 1.00 97.56 101 GLU A O 1
ATOM 785 N N . ALA A 1 102 ? -15.642 -0.899 32.045 1.00 96.88 102 ALA A N 1
ATOM 786 C CA . ALA A 1 102 ? -15.960 0.525 31.999 1.00 96.88 102 ALA A CA 1
ATOM 787 C C . ALA A 1 102 ? -17.452 0.789 32.268 1.00 96.88 102 ALA A C 1
ATOM 789 O O . ALA A 1 102 ? -17.795 1.696 33.034 1.00 96.88 102 ALA A O 1
ATOM 790 N N . LEU A 1 103 ? -18.350 -0.038 31.722 1.00 97.81 103 LEU A N 1
ATOM 791 C CA . LEU A 1 103 ? -19.787 0.037 31.993 1.00 97.81 103 LEU A CA 1
ATOM 792 C C . LEU A 1 103 ? -20.109 -0.239 33.467 1.00 97.81 103 LEU A C 1
ATOM 794 O O . LEU A 1 103 ? -20.934 0.463 34.062 1.00 97.81 103 LEU A O 1
ATOM 798 N N . GLN A 1 104 ? -19.443 -1.214 34.091 1.00 97.88 104 GLN A N 1
ATOM 799 C CA . GLN A 1 104 ? -19.609 -1.466 35.524 1.00 97.88 104 GLN A CA 1
ATOM 800 C C . GLN A 1 104 ? -19.139 -0.279 36.369 1.00 97.88 104 GLN A C 1
ATOM 802 O O . GLN A 1 104 ? -19.843 0.132 37.295 1.00 97.88 104 GLN A O 1
ATOM 807 N N . TRP A 1 105 ? -17.974 0.289 36.055 1.00 97.25 105 TRP A N 1
ATOM 808 C CA . TRP A 1 105 ? -17.451 1.470 36.742 1.00 97.25 105 TRP A CA 1
ATOM 809 C C . TRP A 1 105 ? -18.370 2.680 36.575 1.00 97.25 105 TRP A C 1
ATOM 811 O O . TRP A 1 105 ? -18.687 3.344 37.563 1.00 97.25 105 TRP A O 1
ATOM 821 N N . SER A 1 106 ? -18.882 2.908 35.365 1.00 97.69 106 SER A N 1
ATOM 822 C CA . SER A 1 106 ? -19.865 3.954 35.075 1.00 97.69 106 SER A CA 1
ATOM 823 C C . SER A 1 106 ? -21.134 3.782 35.913 1.00 97.69 106 SER A C 1
ATOM 825 O O . SER A 1 106 ? -21.566 4.715 36.594 1.00 97.69 106 SER A O 1
ATOM 827 N N . LYS A 1 107 ? -21.684 2.563 35.977 1.00 97.69 107 LYS A N 1
ATOM 828 C CA . LYS A 1 107 ? -22.863 2.259 36.801 1.00 97.69 107 LYS A CA 1
ATOM 829 C C . LYS A 1 107 ? -22.609 2.509 38.292 1.00 97.69 107 LYS A C 1
ATOM 831 O O . LYS A 1 107 ? -23.456 3.089 38.968 1.00 97.69 107 LYS A O 1
ATOM 836 N N . ARG A 1 108 ? -21.440 2.116 38.815 1.00 97.06 108 ARG A N 1
ATOM 837 C CA . ARG A 1 108 ? -21.053 2.384 40.216 1.00 97.06 108 ARG A CA 1
ATOM 838 C C . ARG A 1 108 ? -20.920 3.882 40.497 1.00 97.06 108 ARG A C 1
ATOM 840 O O . ARG A 1 108 ? -21.347 4.345 41.557 1.00 97.06 108 ARG A O 1
ATOM 847 N N . ALA A 1 109 ? -20.363 4.645 39.558 1.00 97.19 109 ALA A N 1
ATOM 848 C CA . ALA A 1 109 ? -20.248 6.094 39.676 1.00 97.19 109 ALA A CA 1
ATOM 849 C C . ALA A 1 109 ? -21.628 6.773 39.675 1.00 97.19 109 ALA A C 1
ATOM 851 O O . ALA A 1 109 ? -21.890 7.624 40.525 1.00 97.19 109 ALA A O 1
ATOM 852 N N . GLN A 1 110 ? -22.536 6.350 38.789 1.00 97.31 110 GLN A N 1
ATOM 853 C CA . GLN A 1 110 ? -23.918 6.838 38.751 1.00 97.31 110 GLN A CA 1
ATOM 854 C C . GLN A 1 110 ? -24.664 6.560 40.062 1.00 97.31 110 GLN A C 1
ATOM 856 O O . GLN A 1 110 ? -25.300 7.463 40.604 1.00 97.31 110 GLN A O 1
ATOM 861 N N . GLU A 1 111 ? -24.545 5.349 40.612 1.00 97.00 111 GLU A N 1
ATOM 862 C CA . GLU A 1 111 ? -25.178 5.002 41.891 1.00 97.00 111 GLU A CA 1
ATOM 863 C C . GLU A 1 111 ? -24.605 5.834 43.049 1.00 97.00 111 GLU A C 1
ATOM 865 O O . GLU A 1 111 ? -25.343 6.370 43.874 1.00 97.00 111 GLU A O 1
ATOM 870 N N . SER A 1 112 ? -23.286 6.037 43.069 1.00 96.06 112 SER A N 1
ATOM 871 C CA . SER A 1 112 ? -22.633 6.887 44.072 1.00 96.06 112 SER A CA 1
ATOM 872 C C . SER A 1 112 ? -23.138 8.333 44.005 1.00 96.06 112 SER A C 1
ATOM 874 O O . SER A 1 112 ? -23.467 8.929 45.033 1.00 96.06 112 SER A O 1
ATOM 876 N N . LEU A 1 113 ? -23.261 8.894 42.796 1.00 96.50 113 LEU A N 1
ATOM 877 C CA . LEU A 1 113 ? -23.829 10.228 42.585 1.00 96.50 113 LEU A CA 1
ATOM 878 C C . LEU A 1 113 ? -25.293 10.299 43.029 1.00 96.50 113 LEU A C 1
ATOM 880 O O . LEU A 1 113 ? -25.682 11.269 43.682 1.00 96.50 113 LEU A O 1
ATOM 884 N N . ARG A 1 114 ? -26.092 9.264 42.745 1.00 96.44 114 ARG A N 1
ATOM 885 C CA . ARG A 1 114 ? -27.485 9.174 43.197 1.00 96.44 114 ARG A CA 1
ATOM 886 C C . ARG A 1 114 ? -27.583 9.252 44.720 1.00 96.44 114 ARG A C 1
ATOM 888 O O . ARG A 1 114 ? -28.323 10.092 45.233 1.00 96.44 114 ARG A O 1
ATOM 895 N N . VAL A 1 115 ? -26.802 8.449 45.445 1.00 95.88 115 VAL A N 1
ATOM 896 C CA . VAL A 1 115 ? -26.783 8.453 46.919 1.00 95.88 115 VAL A CA 1
ATOM 897 C C . VAL A 1 115 ? -26.372 9.825 47.468 1.00 95.88 115 VAL A C 1
ATOM 899 O O . VAL A 1 115 ? -26.983 10.331 48.415 1.00 95.88 115 VAL A O 1
ATOM 902 N N . ILE A 1 116 ? -25.374 10.478 46.864 1.00 94.56 116 ILE A N 1
ATOM 903 C CA . ILE A 1 116 ? -24.953 11.833 47.258 1.00 94.56 116 ILE A CA 1
ATOM 904 C C . ILE A 1 116 ? -26.094 12.843 47.061 1.00 94.56 116 ILE A C 1
ATOM 906 O O . ILE A 1 116 ? -26.368 13.650 47.953 1.00 94.56 116 ILE A O 1
ATOM 910 N N . CYS A 1 117 ? -26.790 12.796 45.925 1.00 93.75 117 CYS A N 1
ATOM 911 C CA . CYS A 1 117 ? -27.928 13.673 45.657 1.00 93.75 117 CYS A CA 1
ATOM 912 C C . CYS A 1 117 ? -29.069 13.441 46.658 1.00 93.75 117 CYS A C 1
ATOM 914 O O . CYS A 1 117 ? -29.558 14.394 47.268 1.00 93.75 117 CYS A O 1
ATOM 916 N N . GLU A 1 118 ? -29.450 12.184 46.897 1.00 94.06 118 GLU A N 1
ATOM 917 C CA . GLU A 1 118 ? -30.517 11.830 47.840 1.00 94.06 118 GLU A CA 1
ATOM 918 C C . GLU A 1 118 ? -30.187 12.251 49.281 1.00 94.06 118 GLU A C 1
ATOM 920 O O . GLU A 1 118 ? -31.046 12.777 49.994 1.00 94.06 118 GLU A O 1
ATOM 925 N N . THR A 1 119 ? -28.941 12.063 49.724 1.00 91.69 119 THR A N 1
ATOM 926 C CA . THR A 1 119 ? -28.504 12.477 51.069 1.00 91.69 119 THR A CA 1
ATOM 927 C C . THR A 1 119 ? -28.482 13.997 51.228 1.00 91.69 119 THR A C 1
ATOM 929 O O . THR A 1 119 ? -28.907 14.503 52.272 1.00 91.69 119 THR A O 1
ATOM 932 N N . ARG A 1 120 ? -28.055 14.750 50.203 1.00 87.31 120 ARG A N 1
ATOM 933 C CA . ARG A 1 120 ? -28.120 16.222 50.212 1.00 87.31 120 ARG A CA 1
ATOM 934 C C . ARG A 1 120 ? -29.558 16.734 50.237 1.00 87.31 120 ARG A C 1
ATOM 936 O O . ARG A 1 120 ? -29.858 17.616 51.041 1.00 87.31 120 ARG A O 1
ATOM 943 N N . LEU A 1 121 ? -30.449 16.148 49.437 1.00 87.56 121 LEU A N 1
ATOM 944 C CA . LEU A 1 121 ? -31.874 16.493 49.434 1.00 87.56 121 LEU A CA 1
ATOM 945 C C . LEU A 1 121 ? -32.503 16.256 50.812 1.00 87.56 121 LEU A C 1
ATOM 947 O O . LEU A 1 121 ? -33.083 17.180 51.383 1.00 87.56 121 LEU A O 1
ATOM 951 N N . LYS A 1 122 ? -32.299 15.074 51.409 1.00 85.25 122 LYS A N 1
ATOM 952 C CA . LYS A 1 122 ? -32.789 14.751 52.764 1.00 85.25 122 LYS A CA 1
ATOM 953 C C . LYS A 1 122 ? -32.244 15.712 53.826 1.00 85.25 122 LYS A C 1
ATOM 955 O O . LYS A 1 122 ? -32.995 16.155 54.693 1.00 85.25 122 LYS A O 1
ATOM 960 N N . ARG A 1 123 ? -30.960 16.088 53.748 1.00 81.19 123 ARG A N 1
ATOM 961 C CA . ARG A 1 123 ? -30.351 17.066 54.668 1.00 81.19 123 ARG A CA 1
ATOM 962 C C . ARG A 1 123 ? -30.960 18.463 54.505 1.00 81.19 123 ARG A C 1
ATOM 964 O O . ARG A 1 123 ? -31.228 19.111 55.510 1.00 81.19 123 ARG A O 1
ATOM 971 N N . SER A 1 124 ? -31.213 18.908 53.273 1.00 75.69 124 SER A N 1
ATOM 972 C CA . SER A 1 124 ? -31.852 20.206 53.009 1.00 75.69 124 SER A CA 1
ATOM 973 C C . SER A 1 124 ? -33.302 20.257 53.505 1.00 75.69 124 SER A C 1
ATOM 975 O O . SER A 1 124 ? -33.684 21.215 54.171 1.00 75.69 124 SER A O 1
ATOM 977 N N . ALA A 1 125 ? -34.075 19.187 53.296 1.00 71.06 125 ALA A N 1
ATOM 978 C CA . ALA A 1 125 ? -35.446 19.071 53.785 1.00 71.06 125 ALA A CA 1
ATOM 979 C C . ALA A 1 125 ? -35.501 19.025 55.322 1.00 71.06 125 ALA A C 1
ATOM 981 O O . ALA A 1 125 ? -36.320 19.702 55.939 1.00 71.06 125 ALA A O 1
ATOM 982 N N . SER A 1 126 ? -34.579 18.293 55.958 1.00 72.19 126 SER A N 1
ATOM 983 C CA . SER A 1 126 ? -34.444 18.278 57.419 1.00 72.19 126 SER A CA 1
ATOM 984 C C . SER A 1 126 ? -34.009 19.630 57.994 1.00 72.19 126 SER A C 1
ATOM 986 O O . SER A 1 126 ? -34.378 19.934 59.126 1.00 72.19 126 SER A O 1
ATOM 988 N N . ALA A 1 127 ? -33.207 20.416 57.270 1.00 67.69 127 ALA A N 1
ATOM 989 C CA . ALA A 1 127 ? -32.821 21.760 57.690 1.00 67.69 127 ALA A CA 1
ATOM 990 C C . ALA A 1 127 ? -33.991 22.749 57.547 1.00 67.69 127 ALA A C 1
ATOM 992 O O . ALA A 1 127 ? -34.232 23.535 58.458 1.00 67.69 127 ALA A O 1
ATOM 993 N N . ALA A 1 128 ? -34.766 22.653 56.461 1.00 63.03 128 ALA A N 1
ATOM 994 C CA . ALA A 1 128 ? -35.971 23.454 56.250 1.00 63.03 128 ALA A CA 1
ATOM 995 C C . ALA A 1 128 ? -37.063 23.160 57.297 1.00 63.03 128 ALA A C 1
ATOM 997 O O . ALA A 1 128 ? -37.695 24.084 57.795 1.00 63.03 128 ALA A O 1
ATOM 998 N N . ALA A 1 129 ? -37.231 21.897 57.705 1.00 60.28 129 ALA A N 1
ATOM 999 C CA . ALA A 1 129 ? -38.189 21.500 58.742 1.00 60.28 129 ALA A CA 1
ATOM 1000 C C . ALA A 1 129 ? -37.801 21.937 60.172 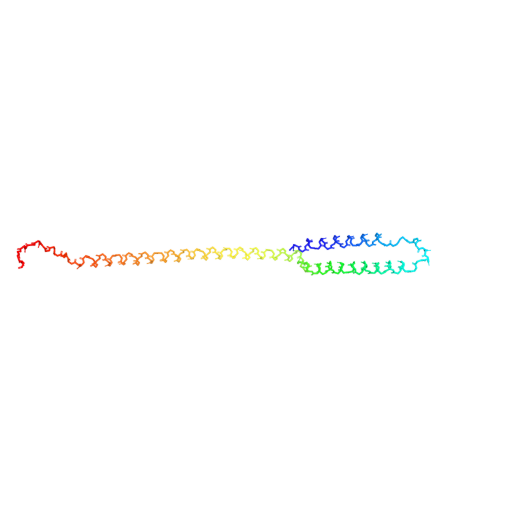1.00 60.28 129 ALA A C 1
ATOM 1002 O O . ALA A 1 129 ? -38.627 21.861 61.079 1.00 60.28 129 ALA A O 1
ATOM 1003 N N . ARG A 1 130 ? -36.553 22.375 60.399 1.00 56.44 130 ARG A N 1
ATOM 1004 C CA . ARG A 1 130 ? -36.079 22.893 61.697 1.00 56.44 130 ARG A CA 1
ATOM 1005 C C . ARG A 1 130 ? -36.214 24.411 61.841 1.00 56.44 130 ARG A C 1
ATOM 1007 O O . ARG A 1 130 ? -35.938 24.926 62.922 1.00 56.44 130 ARG A O 1
ATOM 1014 N N . LEU A 1 131 ? -36.627 25.127 60.795 1.00 49.56 131 LEU A N 1
ATOM 1015 C CA . LEU A 1 131 ? -36.959 26.547 60.901 1.00 49.56 131 LEU A CA 1
ATOM 1016 C C . LEU A 1 131 ? -38.391 26.681 61.455 1.00 49.56 131 LEU A C 1
ATOM 1018 O O . LEU A 1 131 ? -39.310 26.108 60.869 1.00 49.56 131 LEU A O 1
ATOM 1022 N N . PRO A 1 132 ? -38.612 27.390 62.580 1.00 54.12 132 PRO A N 1
ATOM 1023 C CA . PRO A 1 132 ? -39.959 27.594 63.109 1.00 54.12 132 PRO A CA 1
ATOM 1024 C C . PRO A 1 132 ? -40.792 28.461 62.147 1.00 54.12 132 PRO A C 1
ATOM 1026 O O . PRO A 1 132 ? -40.219 29.288 61.430 1.00 54.12 132 PRO A O 1
ATOM 1029 N N . PRO A 1 133 ? -42.134 28.324 62.128 1.00 50.38 133 PRO A N 1
ATOM 1030 C CA . PRO A 1 133 ? -42.980 29.221 61.355 1.00 50.38 133 PRO A CA 1
ATOM 1031 C C . PRO A 1 133 ? -42.777 30.649 61.868 1.00 50.38 133 PRO A C 1
ATOM 1033 O O . PRO A 1 133 ? -43.042 30.950 63.032 1.00 50.38 133 PRO A O 1
ATOM 1036 N N . SER A 1 134 ? -42.269 31.521 60.995 1.00 49.56 134 SER A N 1
ATOM 1037 C CA . SER A 1 134 ? -42.225 32.957 61.248 1.00 49.56 134 SER A CA 1
ATOM 1038 C C . SER A 1 134 ? -43.662 33.428 61.459 1.00 49.56 134 SER A C 1
ATOM 1040 O O . SER A 1 134 ? -44.507 33.310 60.571 1.00 49.56 134 SER A O 1
ATOM 1042 N N . VAL A 1 135 ? -43.946 33.858 62.686 1.00 48.41 135 VAL A N 1
ATOM 1043 C CA . VAL A 1 135 ? -45.249 34.353 63.115 1.00 48.41 135 VAL A CA 1
ATOM 1044 C C . VAL A 1 135 ? -45.599 35.558 62.251 1.00 48.41 135 VAL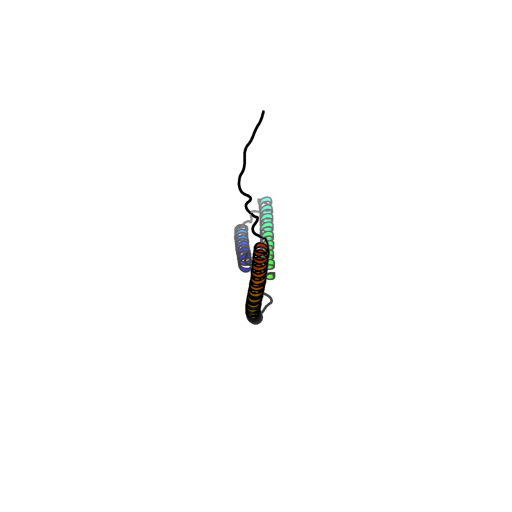 A C 1
ATOM 1046 O O . VAL A 1 135 ? -44.910 36.576 62.274 1.00 48.41 135 VAL A O 1
ATOM 1049 N N . ALA A 1 136 ? -46.673 35.422 61.477 1.00 51.41 136 ALA A N 1
ATOM 1050 C CA . ALA A 1 136 ? -47.341 36.542 60.846 1.00 51.41 136 ALA A CA 1
ATOM 1051 C C . ALA A 1 136 ? -47.817 37.499 61.948 1.00 51.41 136 ALA A C 1
ATOM 1053 O O . ALA A 1 136 ? -48.756 37.187 62.680 1.00 51.41 136 ALA A O 1
ATOM 1054 N N . THR A 1 137 ? -47.161 38.651 62.084 1.00 43.56 137 THR A N 1
ATOM 1055 C CA . THR A 1 137 ? -47.654 39.729 62.943 1.00 43.56 137 THR A CA 1
ATOM 1056 C C . THR A 1 137 ? -48.598 40.618 62.142 1.00 43.56 137 THR A C 1
ATOM 1058 O O . THR A 1 137 ? -48.206 41.355 61.241 1.00 43.56 137 THR A O 1
ATOM 1061 N N . THR A 1 138 ? -49.862 40.462 62.510 1.00 43.88 138 THR A N 1
ATOM 1062 C CA . THR A 1 138 ? -51.075 41.232 62.248 1.00 43.88 138 THR A CA 1
ATOM 1063 C C . THR A 1 138 ? -50.918 42.764 62.190 1.00 43.88 138 THR A C 1
ATOM 1065 O O . THR A 1 138 ? -50.177 43.381 62.947 1.00 43.88 138 THR A O 1
ATOM 1068 N N . THR A 1 139 ? -51.711 43.330 61.280 1.00 47.22 139 THR A N 1
ATOM 1069 C CA . THR A 1 139 ? -52.164 44.715 61.031 1.00 47.22 139 THR A CA 1
ATOM 1070 C C . THR A 1 139 ? -52.203 45.742 62.189 1.00 47.22 139 THR A C 1
ATOM 1072 O O . THR A 1 139 ? -52.791 45.448 63.222 1.00 47.22 139 THR A O 1
ATOM 1075 N N . LEU A 1 140 ? -51.700 46.963 61.885 1.00 45.25 140 LEU A N 1
ATOM 1076 C CA . LEU A 1 140 ? -52.209 48.361 62.089 1.00 45.25 140 LEU A CA 1
ATOM 1077 C C . LEU A 1 140 ? -52.885 48.790 63.424 1.00 45.25 140 LEU A C 1
ATOM 1079 O O . LEU A 1 140 ? -53.682 48.039 63.976 1.00 45.25 140 LEU A O 1
ATOM 1083 N N . PRO A 1 141 ? -52.650 50.038 63.913 1.00 51.00 141 PRO A N 1
ATOM 1084 C CA . PRO A 1 141 ? -53.318 51.255 63.384 1.00 51.00 141 PRO A CA 1
ATOM 1085 C C . PRO A 1 141 ? -52.369 52.470 63.210 1.00 51.00 141 PRO A C 1
ATOM 1087 O O . PRO A 1 141 ? -51.351 52.580 63.878 1.00 51.00 141 PRO A O 1
ATOM 1090 N N . SER A 1 142 ? -52.518 53.294 62.163 1.00 54.00 142 SER A N 1
ATOM 1091 C CA . SER A 1 142 ? -53.309 54.544 62.124 1.00 54.00 142 SER A CA 1
ATOM 1092 C C . SER A 1 142 ? -53.159 55.443 63.360 1.00 54.00 142 SER A C 1
ATOM 1094 O O . SER A 1 142 ? -53.696 55.095 64.403 1.00 54.00 142 SER A O 1
ATOM 1096 N N . THR A 1 143 ? -52.470 56.586 63.204 1.00 46.19 143 THR A N 1
ATOM 1097 C CA . THR A 1 143 ? -52.931 57.961 63.534 1.00 46.19 143 THR A CA 1
ATOM 1098 C C . THR A 1 143 ? -51.812 58.981 63.264 1.00 46.19 143 THR A C 1
ATOM 1100 O O . THR A 1 143 ? -50.709 58.747 63.742 1.00 46.19 143 THR A O 1
ATOM 1103 N N . ALA A 1 144 ? -52.158 60.065 62.543 1.00 45.34 144 ALA A N 1
ATOM 1104 C CA . ALA A 1 144 ? -51.774 61.488 62.709 1.00 45.34 144 ALA A CA 1
ATOM 1105 C C . ALA A 1 144 ? -50.282 61.873 62.925 1.00 45.34 144 ALA A C 1
ATOM 1107 O O . ALA A 1 144 ? -49.552 61.211 63.642 1.00 45.34 144 ALA A O 1
ATOM 1108 N N . ASP A 1 145 ? -49.736 62.973 62.416 1.00 43.00 145 ASP A N 1
ATOM 1109 C CA . ASP A 1 145 ? -50.299 64.180 61.813 1.00 43.00 145 ASP A CA 1
ATOM 1110 C C . ASP A 1 145 ? -49.167 64.945 61.098 1.00 43.00 145 ASP A C 1
ATOM 1112 O O . ASP A 1 145 ? -47.989 64.595 61.224 1.00 43.00 145 ASP A O 1
ATOM 1116 N N . ALA A 1 146 ? -49.581 65.961 60.344 1.00 41.75 146 ALA A N 1
ATOM 1117 C CA . ALA A 1 146 ? -48.767 66.957 59.650 1.00 41.75 146 ALA A CA 1
ATOM 1118 C C . ALA A 1 146 ? -47.935 67.872 60.571 1.00 41.75 146 ALA A C 1
ATOM 1120 O O . ALA A 1 146 ? -48.293 68.030 61.760 1.00 41.75 146 ALA A O 1
#

Organism: NCBI:txid120398

Sequence (146 aa):
MDKVTELQQCVDQMALDMFNALRLLPSLSAKDEKNADEVAEQMDRIKGLAKDLLLSAKATQDVIETLPGLEKSEADQLEEMRQLQLASDEEARNLLEAEAEALQWSKRAQESLRVICETRLKRSASAAARLPPSVATTTLPSTADA

Radius of gyration: 45.0 Å; chains: 1; bounding box: 80×86×112 Å

Secondary structure (DSSP, 8-state):
--HHHHHHHHHHHHHHHHHHHHHHSPPTT---TT-HHHHHHHHHHHHHHHHHHHHHHHHHHHHHHT-TTTTS-HHHHHHHHHHHHHHHHHHHHHHHHHHHHHHHHHHHHHHHHHHHHHHHHHHHHHHHTTSPP-------------

Foldseek 3Di:
DALVVVLVVLVVVLVVLVVVLVVLDDDPPPPPPPCPPVVVVSVVVNVVSVVVSVVSVVVSVVSVVPHPCPPPDPVRVVVVVVVVVVVVVVVVVVVVVVVVVVVVVVVVVVVVVVVVVVVVVVVVVVVVVPDDPDDPDDDDDDDDDD